Protein AF-A0A1Q6TZ94-F1 (afdb_monomer_lite)

Sequence (65 aa):
MDTKLNIASCKETNTEQVPGMAYVPWQQFTRTYDPNRALRAGTIFPELDKPFTGNCTWNNGGRRR

pLDDT: mean 72.81, std 15.28, range [45.69, 93.38]

Radius of gyration: 23.74 Å; chains: 1; bounding box: 37×30×71 Å

Structure (mmCIF, N/CA/C/O backbone):
data_AF-A0A1Q6TZ94-F1
#
_entry.id   AF-A0A1Q6TZ94-F1
#
loop_
_atom_site.group_PDB
_atom_site.id
_atom_site.type_symbol
_atom_site.label_atom_id
_atom_site.label_alt_id
_atom_site.label_comp_id
_atom_site.label_asym_id
_atom_site.label_entity_id
_atom_site.label_seq_id
_atom_site.pdbx_PDB_ins_code
_atom_site.Cartn_x
_atom_site.Cartn_y
_atom_site.Cartn_z
_atom_site.occupancy
_atom_site.B_iso_or_equiv
_atom_site.auth_seq_id
_atom_site.auth_comp_id
_atom_site.auth_asym_id
_atom_site.auth_atom_id
_atom_site.pdbx_PDB_model_num
ATOM 1 N N . MET A 1 1 ? -15.712 -17.021 58.751 1.00 49.53 1 MET A N 1
ATOM 2 C CA . MET A 1 1 ? -16.670 -16.899 57.638 1.00 49.53 1 MET A CA 1
ATOM 3 C C . MET A 1 1 ? -16.976 -15.410 57.569 1.00 49.53 1 MET A C 1
ATOM 5 O O . MET A 1 1 ? -17.503 -14.903 58.541 1.00 49.53 1 MET A O 1
ATOM 9 N N . ASP A 1 2 ? -16.429 -14.606 56.662 1.00 46.22 2 ASP A N 1
ATOM 10 C CA . ASP A 1 2 ? -16.180 -14.883 55.253 1.00 46.22 2 ASP A CA 1
ATOM 11 C C . ASP A 1 2 ? -14.879 -14.241 54.766 1.00 46.22 2 ASP A C 1
ATOM 13 O O . ASP A 1 2 ? -14.655 -13.035 54.825 1.00 46.22 2 ASP A O 1
ATOM 17 N N . THR A 1 3 ? -14.002 -15.105 54.274 1.00 54.03 3 THR A N 1
ATOM 18 C CA . THR A 1 3 ? -12.901 -14.771 53.379 1.00 54.03 3 THR A CA 1
ATOM 19 C C . THR A 1 3 ? -13.461 -14.380 52.011 1.00 54.03 3 THR A C 1
ATOM 21 O O . THR A 1 3 ? -14.277 -15.140 51.487 1.00 54.03 3 THR A O 1
ATOM 24 N N . LYS A 1 4 ? -12.925 -13.295 51.425 1.00 55.41 4 LYS A N 1
ATOM 25 C CA . LYS A 1 4 ? -12.947 -12.856 50.003 1.00 55.41 4 LYS A CA 1
ATOM 26 C C . LYS A 1 4 ? -13.526 -11.448 49.823 1.00 55.41 4 LYS A C 1
ATOM 28 O O . LYS A 1 4 ? -14.638 -11.270 49.338 1.00 55.41 4 LYS A O 1
ATOM 33 N N . LEU A 1 5 ? -12.700 -10.435 50.090 1.00 61.88 5 LEU A N 1
ATOM 34 C CA . LEU A 1 5 ? -12.793 -9.203 49.310 1.00 61.88 5 LEU A CA 1
ATOM 35 C C . LEU A 1 5 ? -12.178 -9.507 47.942 1.00 61.88 5 LEU A C 1
ATOM 37 O O . LEU A 1 5 ? -10.961 -9.613 47.794 1.00 61.88 5 LEU A O 1
ATOM 41 N N . ASN A 1 6 ? -13.057 -9.770 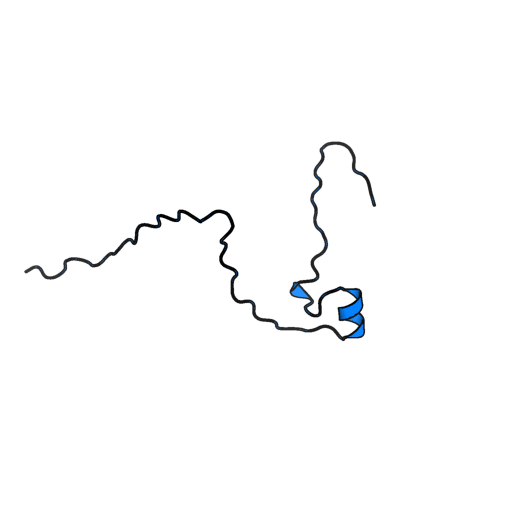46.976 1.00 56.19 6 ASN A N 1
ATOM 42 C CA . ASN A 1 6 ? -12.716 -10.005 45.583 1.00 56.19 6 ASN A CA 1
ATOM 43 C C . ASN A 1 6 ? -11.956 -8.796 45.035 1.00 56.19 6 ASN A C 1
ATOM 45 O O . ASN A 1 6 ? -12.528 -7.732 44.807 1.00 56.19 6 ASN A O 1
ATOM 49 N N . ILE A 1 7 ? -10.667 -8.995 44.776 1.00 58.41 7 ILE A N 1
ATOM 50 C CA . ILE A 1 7 ? -9.879 -8.158 43.878 1.00 58.41 7 ILE A CA 1
ATOM 51 C C . ILE A 1 7 ? -10.423 -8.414 42.466 1.00 58.41 7 ILE A C 1
ATOM 53 O O . ILE A 1 7 ? -9.887 -9.215 41.709 1.00 58.41 7 ILE A O 1
ATOM 57 N N . ALA A 1 8 ? -11.526 -7.764 42.116 1.00 54.19 8 ALA A N 1
ATOM 58 C CA . ALA A 1 8 ? -11.871 -7.498 40.730 1.00 54.19 8 ALA A CA 1
ATOM 59 C C . ALA A 1 8 ? -11.600 -6.013 40.511 1.00 54.19 8 ALA A C 1
ATOM 61 O O . ALA A 1 8 ? -12.488 -5.167 40.543 1.00 54.19 8 ALA A O 1
ATOM 62 N N . SER A 1 9 ? -10.310 -5.708 40.377 1.00 52.00 9 SER A N 1
ATOM 63 C CA . SER A 1 9 ? -9.823 -4.442 39.852 1.00 52.00 9 SER A CA 1
ATOM 64 C C . SER A 1 9 ? -10.323 -4.320 38.410 1.00 52.00 9 SER A C 1
ATOM 66 O O . SER A 1 9 ? -9.636 -4.701 37.466 1.00 52.00 9 SER A O 1
ATOM 68 N N . CYS A 1 10 ? -11.545 -3.823 38.225 1.00 45.69 10 CYS A N 1
ATOM 69 C CA . CYS A 1 10 ? -11.930 -3.211 36.964 1.00 45.69 10 CYS A CA 1
ATOM 70 C C . CYS A 1 10 ? -11.114 -1.923 36.882 1.00 45.69 10 CYS A C 1
ATOM 72 O O . CYS A 1 10 ? -11.527 -0.896 37.413 1.00 45.69 10 CYS A O 1
ATOM 74 N N . LYS A 1 11 ? -9.898 -2.000 36.328 1.00 53.03 11 LYS A N 1
ATOM 75 C CA . LYS A 1 11 ? -9.119 -0.795 36.060 1.00 53.03 11 LYS A CA 1
ATOM 76 C C . LYS A 1 11 ? -9.945 0.076 35.124 1.00 53.03 11 LYS A C 1
ATOM 78 O O . LYS A 1 11 ? -10.218 -0.315 33.993 1.00 53.03 11 LYS A O 1
ATOM 83 N N . GLU A 1 12 ? -10.353 1.220 35.652 1.00 53.47 12 GLU A N 1
ATOM 84 C CA . GLU A 1 12 ? -10.906 2.352 34.929 1.00 53.47 12 GLU A CA 1
ATOM 85 C C . GLU A 1 12 ? -10.086 2.568 33.656 1.00 53.47 12 GLU A C 1
ATOM 87 O O . GLU A 1 12 ? -8.921 2.962 33.705 1.00 53.47 12 GLU A O 1
ATOM 92 N N . THR A 1 13 ? -10.668 2.293 32.493 1.00 52.47 13 THR A N 1
ATOM 93 C CA . THR A 1 13 ? -10.078 2.722 31.229 1.00 52.47 13 THR A CA 1
ATOM 94 C C . THR A 1 13 ? -10.468 4.179 31.019 1.00 52.47 13 THR A C 1
ATOM 96 O O . THR A 1 13 ? -11.272 4.496 30.144 1.00 52.47 13 THR A O 1
ATOM 99 N N . ASN A 1 14 ? -9.918 5.079 31.839 1.00 57.50 14 ASN A N 1
ATOM 100 C CA . ASN A 1 14 ? -9.751 6.458 31.404 1.00 57.50 14 ASN A CA 1
ATOM 101 C C . ASN A 1 14 ? -8.663 6.425 30.321 1.00 57.50 14 ASN A C 1
ATOM 103 O O . ASN A 1 14 ? -7.470 6.524 30.594 1.00 57.50 14 ASN A O 1
ATOM 107 N N . THR A 1 15 ? -9.070 6.150 29.083 1.00 58.84 15 THR A N 1
ATOM 108 C CA . THR A 1 15 ? -8.220 6.368 27.918 1.00 58.84 15 THR A CA 1
ATOM 109 C C . THR A 1 15 ? -8.475 7.789 27.442 1.00 58.84 15 THR A C 1
ATOM 111 O O . THR A 1 15 ? -9.085 8.003 26.395 1.00 58.84 15 THR A O 1
ATOM 114 N N . GLU A 1 16 ? -8.004 8.776 28.201 1.00 62.50 16 GLU A N 1
ATOM 115 C CA . GLU A 1 16 ? -7.566 10.036 27.604 1.00 62.50 16 GLU A CA 1
ATOM 116 C C . GLU A 1 16 ? -6.399 9.701 26.661 1.00 62.50 16 GLU A C 1
ATOM 118 O O . GLU A 1 16 ? -5.221 9.821 26.995 1.00 62.50 16 GLU A O 1
ATOM 123 N N . GLN A 1 17 ? -6.722 9.159 25.482 1.00 62.69 17 GLN A N 1
ATOM 124 C CA . GLN A 1 17 ? -5.748 8.965 24.422 1.00 62.69 17 GLN A CA 1
ATOM 125 C C . GLN A 1 17 ? -5.264 10.349 24.026 1.00 62.69 17 GLN A C 1
ATOM 127 O O . GLN A 1 17 ? -5.988 11.120 23.395 1.00 62.69 17 GLN A O 1
ATOM 132 N N . VAL A 1 18 ? -4.032 10.660 24.426 1.00 71.56 18 VAL A N 1
ATOM 133 C CA . VAL A 1 18 ? -3.349 11.876 24.004 1.00 71.56 18 VAL A CA 1
ATOM 134 C C . VAL A 1 18 ? -3.419 11.923 22.475 1.00 71.56 18 VAL A C 1
ATOM 136 O O . VAL A 1 18 ? -3.001 10.952 21.828 1.00 71.56 18 VAL A O 1
ATOM 139 N N . PRO A 1 19 ? -3.965 12.996 21.875 1.00 72.75 19 PRO A N 1
ATOM 140 C CA . PRO A 1 19 ? -4.058 13.094 20.428 1.00 72.75 19 PRO A CA 1
ATOM 141 C C . PRO A 1 19 ? -2.659 12.920 19.827 1.00 72.75 19 PRO A C 1
ATOM 143 O O . PRO A 1 19 ? -1.738 13.670 20.141 1.00 72.75 19 PRO A O 1
ATOM 146 N N . GLY A 1 20 ? -2.496 11.883 19.002 1.00 74.81 20 GLY A N 1
ATOM 147 C CA . GLY A 1 20 ? -1.224 11.539 18.362 1.00 74.81 20 GLY A CA 1
ATOM 148 C C . GLY A 1 20 ? -0.479 10.331 18.940 1.00 74.81 20 GLY A C 1
ATOM 149 O O . GLY A 1 20 ? 0.529 9.946 18.354 1.00 74.81 20 GLY A O 1
ATOM 150 N N . MET A 1 21 ? -0.959 9.695 20.017 1.00 77.31 21 MET A N 1
ATOM 151 C CA . MET A 1 21 ? -0.333 8.484 20.573 1.00 77.31 21 MET A CA 1
ATOM 152 C C . MET A 1 21 ? -1.201 7.246 20.318 1.00 77.31 21 MET A C 1
ATOM 154 O O . MET A 1 21 ? -2.211 7.018 20.983 1.00 77.31 21 MET A O 1
ATOM 158 N N . ALA A 1 22 ? -0.797 6.433 19.342 1.00 77.50 22 ALA A N 1
ATOM 159 C CA . ALA A 1 22 ? -1.416 5.148 19.027 1.00 77.50 22 ALA A CA 1
ATOM 160 C C . ALA A 1 22 ? -0.426 4.005 19.278 1.00 77.50 22 ALA A C 1
ATOM 162 O O . ALA A 1 22 ? 0.763 4.120 18.984 1.00 77.50 22 ALA A O 1
ATOM 163 N N . TYR A 1 23 ? -0.923 2.889 19.810 1.00 81.62 23 TYR A N 1
ATOM 164 C CA . TYR A 1 23 ? -0.124 1.678 19.957 1.00 81.62 23 TYR A CA 1
ATOM 165 C C . TYR A 1 23 ? 0.054 0.998 18.596 1.00 81.62 23 TYR A C 1
ATOM 167 O O . TYR A 1 23 ? -0.929 0.694 17.918 1.00 81.62 23 TYR A O 1
ATOM 175 N N . VAL A 1 24 ? 1.306 0.734 18.216 1.00 79.38 24 VAL A N 1
ATOM 176 C CA . VAL A 1 24 ? 1.635 -0.067 17.033 1.00 79.38 24 VAL A CA 1
ATOM 177 C C . VAL A 1 24 ? 1.868 -1.513 17.480 1.00 79.38 24 VAL A C 1
ATOM 179 O O . VAL A 1 24 ? 2.756 -1.749 18.302 1.00 79.38 24 VAL A O 1
ATOM 182 N N . PRO A 1 25 ? 1.094 -2.489 16.975 1.00 87.00 25 PRO A N 1
ATOM 183 C CA . PRO A 1 25 ? 1.281 -3.887 17.338 1.00 87.00 25 PRO A CA 1
ATOM 184 C C . PRO A 1 25 ? 2.586 -4.448 16.769 1.00 87.00 25 PRO A C 1
ATOM 186 O O . PRO A 1 25 ? 3.075 -4.017 15.724 1.00 87.00 25 PRO A O 1
ATOM 189 N N . TRP A 1 26 ? 3.125 -5.465 17.442 1.00 87.31 26 TRP A N 1
ATOM 190 C CA . TRP A 1 26 ? 4.279 -6.206 16.944 1.00 87.31 26 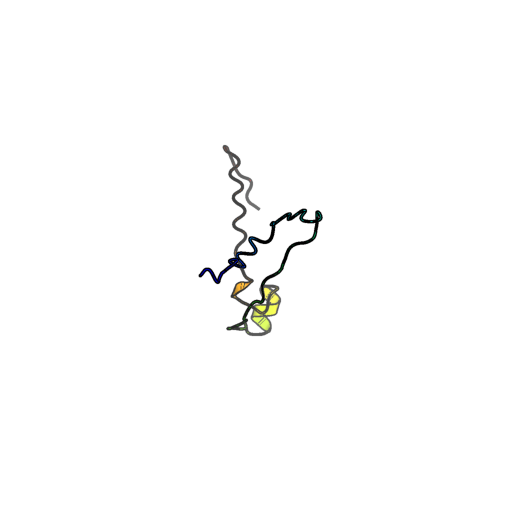TRP A CA 1
ATOM 191 C C . TRP A 1 26 ? 3.892 -7.045 15.719 1.00 87.31 26 TRP A C 1
ATOM 193 O O . TRP A 1 26 ? 2.981 -7.870 15.798 1.00 87.31 26 TRP A O 1
ATOM 203 N N . GLN A 1 27 ? 4.591 -6.859 14.596 1.00 83.38 27 GLN A N 1
ATOM 204 C CA . GLN A 1 27 ? 4.346 -7.595 13.354 1.00 83.38 27 GLN A CA 1
ATOM 205 C C . GLN A 1 27 ? 5.409 -8.681 13.146 1.00 83.3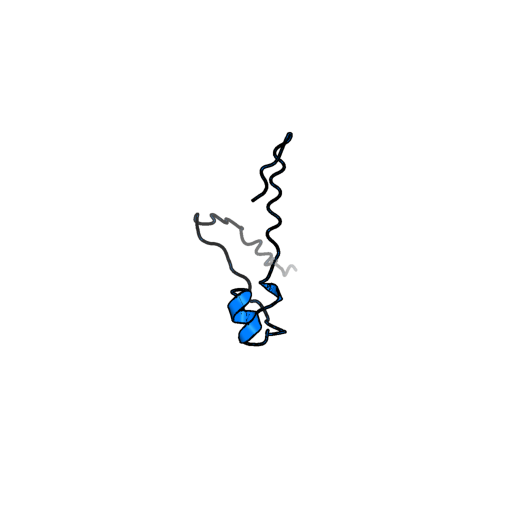8 27 GLN A C 1
ATOM 207 O O . GLN A 1 27 ? 6.604 -8.439 13.300 1.00 83.38 27 GLN A O 1
ATOM 212 N N . GLN A 1 28 ? 4.971 -9.886 12.776 1.00 86.06 28 GLN A N 1
ATOM 213 C CA . GLN A 1 28 ? 5.856 -10.972 12.354 1.00 86.06 28 GLN A CA 1
ATOM 214 C C . GLN A 1 28 ? 6.017 -10.931 10.833 1.00 86.06 28 GLN A C 1
ATOM 216 O O . GLN A 1 28 ? 5.022 -10.926 10.115 1.00 86.06 28 GLN A O 1
ATOM 221 N N . PHE A 1 29 ? 7.257 -10.910 10.340 1.00 84.06 29 PHE A N 1
ATOM 222 C CA . PHE A 1 29 ? 7.538 -10.945 8.904 1.00 84.06 29 PHE A CA 1
ATOM 223 C C . PHE A 1 29 ? 7.861 -12.368 8.456 1.00 84.06 29 PHE A C 1
ATOM 225 O O . PHE A 1 29 ? 8.815 -12.972 8.945 1.00 84.06 29 PHE A O 1
ATOM 232 N N . THR A 1 30 ? 7.086 -12.895 7.507 1.00 83.75 30 THR A N 1
ATOM 233 C CA . THR A 1 30 ? 7.196 -14.311 7.110 1.00 83.75 30 THR A CA 1
ATOM 234 C C . THR A 1 30 ? 7.920 -14.516 5.781 1.00 83.75 30 THR A C 1
ATOM 236 O O . THR A 1 30 ? 8.612 -15.513 5.586 1.00 83.75 30 THR A O 1
ATOM 239 N N . ARG A 1 31 ? 7.735 -13.599 4.826 1.00 86.88 31 ARG A N 1
ATOM 240 C CA . ARG A 1 31 ? 8.228 -13.729 3.448 1.00 86.88 31 ARG A CA 1
ATOM 241 C C . ARG A 1 31 ? 8.863 -12.420 3.000 1.00 86.88 31 ARG A C 1
ATOM 243 O O . ARG A 1 31 ? 8.360 -11.353 3.333 1.00 86.88 31 ARG A O 1
ATOM 250 N N . THR A 1 32 ? 9.933 -12.505 2.222 1.00 91.56 32 THR A N 1
ATOM 251 C CA . THR A 1 32 ? 10.635 -11.353 1.647 1.00 91.56 32 THR A CA 1
ATOM 252 C C . THR A 1 32 ? 10.695 -11.475 0.131 1.00 91.56 32 THR A C 1
ATOM 254 O O . THR A 1 32 ? 10.762 -12.575 -0.423 1.00 91.56 32 THR A O 1
ATOM 257 N N . TYR A 1 33 ? 10.622 -10.341 -0.559 1.00 90.81 33 TYR A N 1
ATOM 258 C CA . TYR A 1 33 ? 10.849 -10.28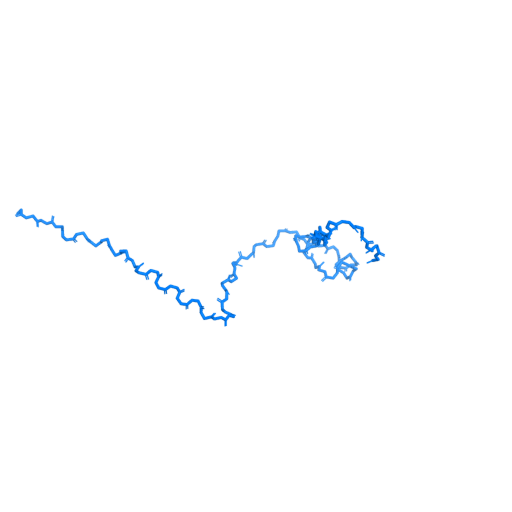5 -1.997 1.00 90.81 33 TYR A CA 1
ATOM 259 C C . TYR A 1 33 ? 12.341 -10.334 -2.340 1.00 90.81 33 TYR A C 1
ATOM 261 O O . TYR A 1 33 ? 13.191 -9.933 -1.550 1.00 90.81 33 TYR A O 1
ATOM 269 N N . ASP A 1 34 ? 12.636 -10.768 -3.568 1.00 92.62 34 ASP A N 1
ATOM 270 C CA . ASP A 1 34 ? 13.948 -10.569 -4.186 1.00 92.62 34 ASP A CA 1
ATOM 271 C C . ASP A 1 34 ? 14.293 -9.065 -4.237 1.00 92.62 34 ASP A C 1
ATOM 273 O O . ASP A 1 34 ? 13.390 -8.260 -4.511 1.00 92.62 34 ASP A O 1
ATOM 277 N N . PRO A 1 35 ? 15.560 -8.654 -4.033 1.00 90.94 35 PRO A N 1
ATOM 278 C CA . PRO A 1 35 ? 15.943 -7.243 -3.976 1.00 90.94 35 PRO A CA 1
ATOM 279 C C . PRO A 1 35 ? 15.497 -6.425 -5.194 1.00 90.94 35 PRO A C 1
ATOM 281 O O . PRO A 1 35 ? 15.043 -5.290 -5.043 1.00 90.94 35 PRO A O 1
ATOM 284 N N . ASN A 1 36 ? 15.532 -7.007 -6.398 1.00 93.38 36 ASN A N 1
ATOM 285 C CA . ASN A 1 36 ? 15.111 -6.307 -7.617 1.00 93.38 36 ASN A CA 1
ATOM 286 C C . ASN A 1 36 ? 13.606 -6.023 -7.635 1.00 93.38 36 ASN A C 1
ATOM 288 O O . ASN A 1 36 ? 13.153 -5.018 -8.186 1.00 93.38 36 ASN A O 1
ATOM 292 N N . ARG A 1 37 ? 12.808 -6.924 -7.050 1.00 89.62 37 ARG A N 1
ATOM 293 C CA . ARG A 1 37 ? 11.359 -6.749 -6.923 1.00 89.62 37 ARG A CA 1
ATOM 294 C C . ARG A 1 37 ? 11.021 -5.800 -5.776 1.00 89.62 37 ARG A C 1
ATOM 296 O O . ARG A 1 37 ? 10.154 -4.951 -5.960 1.00 89.62 37 ARG A O 1
ATOM 303 N N . ALA A 1 38 ? 11.718 -5.911 -4.647 1.00 91.00 38 ALA A N 1
ATOM 304 C CA . ALA A 1 38 ? 11.540 -5.035 -3.493 1.00 91.00 38 ALA A CA 1
ATOM 305 C C . ALA A 1 38 ? 11.787 -3.562 -3.850 1.00 91.00 38 ALA A C 1
ATOM 307 O O . ALA A 1 38 ? 10.995 -2.697 -3.480 1.00 91.00 38 ALA A O 1
ATOM 308 N N . LEU A 1 39 ? 12.830 -3.288 -4.644 1.00 91.94 39 LEU A N 1
ATOM 309 C CA . LEU A 1 39 ? 13.145 -1.935 -5.104 1.00 91.94 39 LEU A CA 1
ATOM 310 C C . LEU A 1 39 ? 12.018 -1.331 -5.954 1.00 91.94 39 LEU A C 1
ATOM 312 O O . LEU A 1 39 ? 11.701 -0.156 -5.805 1.00 91.94 39 LEU A O 1
ATOM 316 N N . ARG A 1 40 ? 11.382 -2.135 -6.818 1.00 91.19 40 ARG A N 1
ATOM 317 C CA . ARG A 1 40 ? 10.246 -1.678 -7.636 1.00 91.19 40 ARG A CA 1
ATOM 318 C C . ARG A 1 40 ? 8.969 -1.470 -6.822 1.00 91.19 40 ARG A C 1
ATOM 320 O O . ARG A 1 40 ? 8.220 -0.552 -7.127 1.00 91.19 40 ARG A O 1
ATOM 327 N N . ALA A 1 41 ? 8.710 -2.325 -5.833 1.00 88.38 41 ALA A N 1
ATOM 328 C CA . ALA A 1 41 ? 7.517 -2.242 -4.986 1.00 88.38 41 ALA A CA 1
ATOM 329 C C . ALA A 1 41 ? 7.629 -1.165 -3.889 1.00 88.38 41 ALA A C 1
ATOM 331 O O . ALA A 1 41 ? 6.620 -0.752 -3.329 1.00 88.38 41 ALA A O 1
ATOM 332 N N . GLY A 1 42 ? 8.846 -0.727 -3.547 1.00 90.44 42 GLY A N 1
ATOM 333 C CA . GLY A 1 42 ? 9.087 0.197 -2.432 1.00 90.44 42 GLY A CA 1
ATOM 334 C C . GLY A 1 42 ? 8.983 -0.461 -1.049 1.00 90.44 42 GLY A C 1
ATOM 335 O O . GLY A 1 42 ? 9.076 0.217 -0.031 1.00 90.44 42 GLY A O 1
ATOM 336 N N . THR A 1 43 ? 8.818 -1.785 -1.001 1.00 89.44 43 THR A N 1
ATOM 337 C CA . THR A 1 43 ? 8.785 -2.594 0.220 1.00 89.44 43 THR A CA 1
ATOM 338 C C . THR A 1 43 ? 9.413 -3.962 -0.043 1.00 89.44 43 THR A C 1
ATOM 340 O O . THR A 1 43 ? 9.175 -4.585 -1.078 1.00 89.44 43 THR A O 1
ATOM 343 N N . ILE A 1 44 ? 10.215 -4.456 0.906 1.00 92.56 44 ILE A N 1
ATOM 344 C CA . ILE A 1 44 ? 10.740 -5.832 0.876 1.00 92.56 44 ILE A CA 1
ATOM 345 C C . ILE A 1 44 ? 9.694 -6.856 1.326 1.00 92.56 44 ILE A C 1
ATOM 347 O O . ILE A 1 44 ? 9.796 -8.039 0.994 1.00 92.56 44 ILE A O 1
ATOM 351 N N . PHE A 1 45 ? 8.680 -6.402 2.061 1.00 90.81 45 PHE A N 1
ATOM 352 C CA . PHE A 1 45 ? 7.645 -7.260 2.607 1.00 90.81 45 PHE A CA 1
ATOM 353 C C . PHE A 1 45 ? 6.417 -7.259 1.690 1.00 90.81 45 PHE A C 1
ATOM 355 O O . PHE A 1 45 ? 5.798 -6.203 1.517 1.00 90.81 45 PHE A O 1
ATOM 362 N N . PRO A 1 46 ? 6.015 -8.428 1.152 1.00 88.38 46 PRO A N 1
ATOM 363 C CA . PRO A 1 46 ? 4.819 -8.564 0.323 1.00 88.38 46 PRO A CA 1
ATOM 364 C C . PRO A 1 46 ? 3.545 -8.162 1.066 1.00 88.38 46 PRO A C 1
ATOM 366 O O . PRO A 1 46 ? 2.602 -7.675 0.464 1.00 88.38 46 PRO A O 1
ATOM 369 N N . GLU A 1 47 ? 3.512 -8.345 2.385 1.00 86.75 47 GLU A N 1
ATOM 370 C CA . GLU A 1 47 ? 2.347 -8.039 3.222 1.00 86.75 47 GLU A CA 1
ATOM 371 C C . GLU A 1 47 ? 2.055 -6.533 3.328 1.00 86.75 47 GLU A C 1
ATOM 373 O O . GLU A 1 47 ? 0.923 -6.139 3.623 1.00 86.75 47 GLU A O 1
ATOM 378 N N . LEU A 1 48 ? 3.071 -5.696 3.087 1.00 87.19 48 LEU A N 1
ATOM 379 C CA . LEU A 1 48 ? 2.953 -4.237 3.077 1.00 87.19 48 LEU A CA 1
ATOM 380 C C . LEU A 1 48 ? 2.641 -3.684 1.676 1.00 87.19 48 LEU A C 1
ATOM 382 O O . LEU A 1 48 ? 2.234 -2.532 1.557 1.00 87.19 48 LEU A O 1
ATOM 386 N N . ASP A 1 49 ? 2.787 -4.502 0.631 1.00 87.06 49 ASP A N 1
ATOM 387 C CA . ASP A 1 49 ? 2.481 -4.163 -0.763 1.00 87.06 49 ASP A CA 1
ATOM 388 C C . ASP A 1 49 ? 0.969 -4.288 -1.017 1.00 87.06 49 ASP A C 1
ATOM 390 O O . ASP A 1 49 ? 0.483 -5.232 -1.646 1.00 87.06 49 ASP A O 1
ATOM 394 N N . LYS A 1 50 ? 0.190 -3.379 -0.417 1.00 83.69 50 LYS A N 1
ATOM 395 C CA . LYS A 1 50 ? -1.275 -3.375 -0.523 1.00 83.69 50 LYS A CA 1
ATOM 396 C C . LYS A 1 50 ? -1.724 -2.435 -1.640 1.00 83.69 50 LYS A C 1
ATOM 398 O O . LYS A 1 50 ? -1.312 -1.273 -1.644 1.00 83.69 50 LYS A O 1
ATOM 403 N N . PRO A 1 51 ? -2.612 -2.880 -2.551 1.00 82.38 51 PRO A N 1
ATOM 404 C CA . PRO A 1 51 ? -3.149 -1.997 -3.572 1.00 82.38 51 PRO A CA 1
ATOM 405 C C . PRO A 1 51 ? -3.905 -0.849 -2.902 1.00 82.38 51 PRO A C 1
ATOM 407 O O . PRO A 1 51 ? -4.654 -1.060 -1.942 1.00 82.38 51 PRO A O 1
ATOM 410 N N . PHE A 1 52 ? -3.725 0.365 -3.420 1.00 79.75 52 PHE A N 1
ATOM 411 C CA . PHE A 1 52 ? -4.472 1.524 -2.953 1.00 79.75 52 PHE A CA 1
ATOM 412 C C . PHE A 1 52 ? -5.957 1.329 -3.275 1.00 79.75 52 PHE A C 1
ATOM 414 O O . PHE A 1 52 ? -6.418 1.565 -4.388 1.00 79.75 52 PHE A O 1
ATOM 421 N N . THR A 1 53 ? -6.714 0.879 -2.278 1.00 74.69 53 THR A N 1
ATOM 422 C CA . THR A 1 53 ? -8.175 0.751 -2.314 1.00 74.69 53 THR A CA 1
ATOM 423 C C . THR A 1 53 ? -8.807 2.032 -1.792 1.00 74.69 53 THR A C 1
ATOM 425 O O . THR A 1 53 ? -9.689 2.017 -0.936 1.00 74.69 53 THR A O 1
ATOM 428 N N . GLY A 1 54 ? -8.323 3.174 -2.289 1.00 72.25 54 GLY A N 1
ATOM 429 C CA . GLY A 1 54 ? -8.988 4.446 -2.069 1.00 72.25 54 GLY A CA 1
ATOM 430 C C . GLY A 1 54 ? -10.371 4.375 -2.696 1.00 72.25 54 GLY A C 1
ATOM 431 O O . GLY A 1 54 ? -10.531 4.664 -3.878 1.00 72.25 54 GLY A O 1
ATOM 432 N N . ASN A 1 55 ? -11.370 3.968 -1.916 1.00 62.44 55 ASN A N 1
ATOM 433 C CA . ASN A 1 55 ? -12.767 4.105 -2.280 1.00 62.44 55 ASN A CA 1
ATOM 434 C C . ASN A 1 55 ? -13.082 5.601 -2.286 1.00 62.44 55 ASN A C 1
ATOM 436 O O . ASN A 1 55 ? -13.633 6.149 -1.334 1.00 62.44 55 ASN A O 1
ATOM 440 N N . CYS A 1 56 ? -12.743 6.280 -3.377 1.00 57.16 56 CYS A N 1
ATOM 441 C CA . CYS A 1 56 ? -13.393 7.522 -3.741 1.00 57.16 56 CYS A CA 1
ATOM 442 C C . CYS A 1 56 ? -14.799 7.172 -4.242 1.00 57.16 56 CYS A C 1
ATOM 444 O O . CYS A 1 56 ? -15.115 7.277 -5.424 1.00 57.16 56 CYS A O 1
ATOM 446 N N . THR A 1 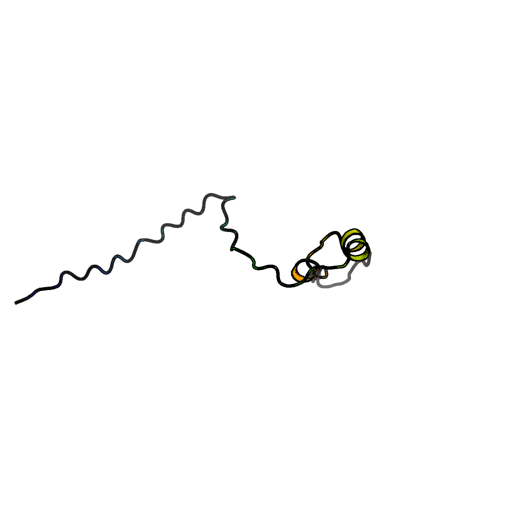57 ? -15.679 6.753 -3.330 1.00 56.34 57 THR A N 1
ATOM 447 C CA . THR A 1 57 ? -17.122 6.782 -3.572 1.00 56.34 57 THR A CA 1
ATOM 448 C C . THR A 1 57 ? -17.568 8.241 -3.535 1.00 56.34 57 THR A C 1
ATOM 450 O O . THR A 1 57 ? -18.286 8.674 -2.637 1.00 56.34 57 THR A O 1
ATOM 453 N N . TRP A 1 58 ? -17.095 9.036 -4.500 1.00 52.69 58 TRP A N 1
ATOM 454 C CA . TRP A 1 58 ? -17.832 10.214 -4.907 1.00 52.69 58 TRP A CA 1
ATOM 455 C C . TRP A 1 58 ? -18.987 9.677 -5.734 1.00 52.69 58 TRP A C 1
ATOM 457 O O . TRP A 1 58 ? -18.801 9.169 -6.842 1.00 52.69 58 TRP A O 1
ATOM 467 N N . ASN A 1 59 ? -20.177 9.701 -5.146 1.00 65.69 59 ASN A N 1
ATOM 468 C CA . ASN A 1 59 ? -21.397 9.499 -5.899 1.00 65.69 59 ASN A CA 1
ATOM 469 C C . ASN A 1 59 ? -21.356 10.498 -7.069 1.00 65.69 59 ASN A C 1
ATOM 471 O O . ASN A 1 59 ? -21.410 11.702 -6.839 1.00 65.69 59 ASN A O 1
ATOM 475 N N . ASN A 1 60 ? -21.232 9.966 -8.291 1.00 59.66 60 ASN A N 1
ATOM 476 C CA . ASN A 1 60 ? -21.248 10.652 -9.593 1.00 59.66 60 ASN A CA 1
ATOM 477 C C . ASN A 1 60 ? -19.918 11.087 -10.236 1.00 59.66 60 ASN A C 1
ATOM 479 O O . ASN A 1 60 ? -19.788 12.208 -10.696 1.00 59.66 60 ASN A O 1
ATOM 483 N N . GLY A 1 61 ? -18.990 10.163 -10.480 1.00 61.66 61 GLY A N 1
ATOM 484 C CA . GLY A 1 61 ? -18.108 10.295 -11.653 1.00 61.66 61 GLY A CA 1
ATOM 485 C C . GLY A 1 61 ? -16.654 10.584 -11.310 1.00 61.66 61 GLY A C 1
ATOM 486 O O . GLY A 1 61 ? -16.265 11.683 -10.927 1.00 61.66 61 GLY A O 1
ATOM 487 N N . GLY A 1 62 ? -15.844 9.541 -11.464 1.00 60.06 62 GLY A N 1
ATOM 488 C CA . GLY A 1 62 ? -14.440 9.550 -11.101 1.00 60.06 62 GLY A CA 1
ATOM 489 C C . GLY A 1 62 ? -13.555 10.453 -11.954 1.00 60.06 62 GLY A C 1
ATOM 490 O O . GLY A 1 62 ? -13.922 10.948 -13.020 1.00 60.06 62 GLY A O 1
ATOM 491 N N . ARG A 1 63 ? -12.303 10.559 -11.517 1.00 58.12 63 ARG A N 1
ATOM 492 C CA . ARG A 1 63 ? -11.188 10.865 -12.406 1.00 58.12 63 ARG A CA 1
ATOM 493 C C . ARG A 1 63 ? -10.114 9.816 -12.204 1.00 58.12 63 ARG A C 1
ATOM 495 O O . ARG A 1 63 ? -9.505 9.724 -11.148 1.00 58.12 63 ARG A O 1
ATOM 502 N N . ARG A 1 64 ? -9.941 9.016 -13.256 1.00 57.03 64 ARG A N 1
ATOM 503 C CA . ARG A 1 64 ? -8.790 8.145 -13.454 1.00 57.03 64 ARG A CA 1
ATOM 504 C C .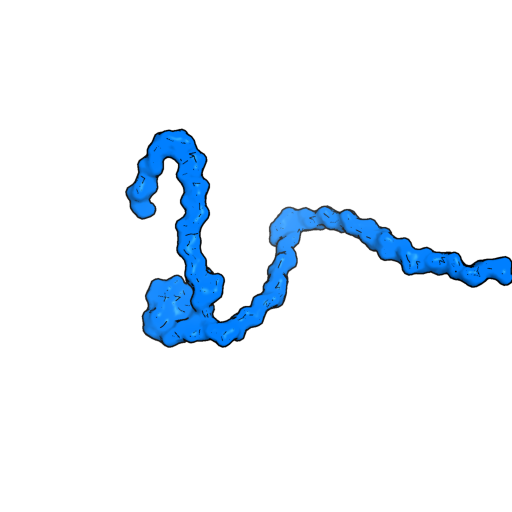 ARG A 1 64 ? -7.555 9.035 -13.548 1.00 57.03 64 ARG A C 1
ATOM 506 O O . ARG A 1 64 ? -7.518 9.894 -14.436 1.00 57.03 64 ARG A O 1
ATOM 513 N N . ARG A 1 65 ? -6.578 8.802 -12.684 1.00 57.59 65 ARG A N 1
ATOM 514 C CA . ARG A 1 65 ? -5.158 8.780 -13.028 1.00 57.59 65 ARG A CA 1
ATOM 515 C C . ARG A 1 65 ? -4.381 8.143 -11.894 1.00 57.59 65 ARG A C 1
ATOM 517 O O . ARG A 1 65 ? -4.599 8.578 -10.747 1.00 57.59 65 ARG A O 1
#

Foldseek 3Di:
DDDDPDPPCPPPPPCPPPVPDDDDDDDDQDDFDDPVVCVVQVHRGPVPSDPPPPPPPPPDDDDDD

Secondary structure (DSSP, 8-state):
------------------TT--PPPPPPP-----HHHHHHHT-S-GGG----------TT-----